Protein AF-A0A8T6Q1E5-F1 (afdb_monomer_lite)

InterPro domains:
  IPR036095 PTS system IIB component-like superfamily [SSF52794] (2-72)

Radius of gyration: 11.74 Å; chains: 1; bounding box: 28×26×26 Å

Organism: Escherichia coli (NCBI:txid56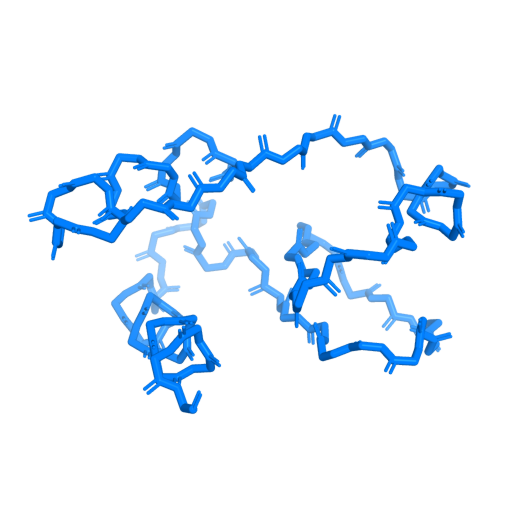2)

Structure (mmCIF, N/CA/C/O backbone):
data_AF-A0A8T6Q1E5-F1
#
_entry.id   AF-A0A8T6Q1E5-F1
#
loop_
_atom_site.group_PDB
_atom_site.id
_atom_site.type_symbol
_atom_site.label_atom_id
_atom_site.label_alt_id
_atom_site.label_comp_id
_atom_site.label_asym_id
_atom_site.label_entity_id
_atom_site.label_seq_id
_atom_site.pdbx_PDB_ins_code
_atom_site.Cartn_x
_atom_site.Cartn_y
_atom_site.Cartn_z
_atom_site.occupancy
_atom_site.B_iso_or_equiv
_atom_site.auth_seq_id
_atom_site.auth_comp_id
_atom_site.auth_asym_id
_atom_site.auth_atom_id
_atom_site.pdbx_PDB_model_num
ATOM 1 N N . ILE A 1 1 ? 7.829 1.871 7.866 1.00 82.12 1 ILE A N 1
ATOM 2 C CA . ILE A 1 1 ? 6.713 1.886 6.886 1.00 82.12 1 ILE A CA 1
ATOM 3 C C . ILE A 1 1 ? 5.917 0.591 6.990 1.00 82.12 1 ILE A C 1
ATOM 5 O O . ILE A 1 1 ? 4.768 0.676 7.392 1.00 82.12 1 ILE A O 1
ATOM 9 N N . ALA A 1 2 ? 6.532 -0.573 6.732 1.00 85.88 2 ALA A N 1
ATOM 10 C CA . ALA A 1 2 ? 5.864 -1.881 6.783 1.00 85.88 2 ALA A CA 1
ATOM 11 C C . ALA A 1 2 ? 5.061 -2.118 8.075 1.00 85.88 2 ALA A C 1
ATOM 13 O O . ALA A 1 2 ? 3.875 -2.393 7.992 1.00 85.88 2 ALA A O 1
ATOM 14 N N . HIS A 1 3 ? 5.663 -1.894 9.249 1.00 85.50 3 HIS A N 1
ATOM 15 C CA . HIS A 1 3 ? 4.976 -2.079 10.534 1.00 85.50 3 HIS A CA 1
ATOM 16 C C . HIS A 1 3 ? 3.711 -1.215 10.685 1.00 85.50 3 HIS A C 1
ATOM 18 O O . HIS A 1 3 ? 2.631 -1.755 10.876 1.00 85.50 3 HIS A O 1
ATOM 24 N N . LYS A 1 4 ? 3.814 0.110 10.481 1.00 86.44 4 LYS A N 1
ATOM 25 C CA . LYS A 1 4 ? 2.653 1.024 10.520 1.00 86.44 4 LYS A CA 1
ATOM 26 C C . LYS A 1 4 ? 1.545 0.613 9.551 1.00 86.44 4 LYS A C 1
ATOM 28 O O . LYS A 1 4 ? 0.367 0.799 9.837 1.00 86.44 4 LYS A O 1
ATOM 33 N N . LEU A 1 5 ? 1.930 0.114 8.376 1.00 86.50 5 LEU A N 1
ATOM 34 C CA . LEU A 1 5 ? 0.972 -0.336 7.379 1.00 86.50 5 LEU A CA 1
ATOM 35 C C . LEU A 1 5 ? 0.285 -1.630 7.819 1.00 86.50 5 LEU A C 1
ATOM 37 O O . LEU A 1 5 ? -0.929 -1.742 7.701 1.00 86.50 5 LEU A O 1
ATOM 41 N N . GLN A 1 6 ? 1.053 -2.576 8.353 1.00 88.31 6 GLN A N 1
ATOM 42 C CA . GLN A 1 6 ? 0.547 -3.834 8.883 1.00 88.31 6 GLN A CA 1
ATOM 43 C C . GLN A 1 6 ? -0.427 -3.608 10.042 1.00 88.31 6 GLN A C 1
ATOM 45 O O . GLN A 1 6 ? -1.492 -4.220 10.059 1.00 88.31 6 GLN A O 1
ATOM 50 N N . GLU A 1 7 ? -0.098 -2.707 10.972 1.00 89.31 7 GLU A N 1
ATOM 51 C CA . GLU A 1 7 ? -1.000 -2.310 12.057 1.00 89.31 7 GLU A CA 1
ATOM 52 C C . GLU A 1 7 ? -2.303 -1.740 11.497 1.00 89.31 7 GLU A C 1
ATOM 54 O O . GLU A 1 7 ? -3.370 -2.248 11.819 1.00 89.31 7 GLU A O 1
ATOM 59 N N . PHE A 1 8 ? -2.221 -0.779 10.570 1.00 88.25 8 PHE A N 1
ATOM 60 C CA . PHE A 1 8 ? -3.405 -0.205 9.930 1.00 88.25 8 PHE A CA 1
ATOM 61 C C . PHE A 1 8 ? -4.275 -1.262 9.234 1.00 88.25 8 PHE A C 1
ATOM 63 O O . PHE A 1 8 ? -5.490 -1.270 9.402 1.00 88.25 8 PHE A O 1
ATOM 70 N N . LEU A 1 9 ? -3.671 -2.167 8.461 1.00 87.94 9 LEU A N 1
ATOM 71 C CA . LEU A 1 9 ? -4.396 -3.236 7.768 1.00 87.94 9 LEU A CA 1
ATOM 72 C C . LEU A 1 9 ? -5.069 -4.181 8.772 1.00 87.94 9 LEU A C 1
ATOM 74 O O . LEU A 1 9 ? -6.235 -4.529 8.596 1.00 87.94 9 LEU A O 1
ATOM 78 N N . THR A 1 10 ? -4.377 -4.511 9.863 1.00 89.44 10 THR A N 1
ATOM 79 C CA . THR A 1 10 ? -4.905 -5.349 10.947 1.00 89.44 10 THR A CA 1
ATOM 80 C C . THR A 1 10 ? -6.069 -4.668 11.670 1.00 89.44 10 THR A C 1
ATOM 82 O O . THR A 1 10 ? -7.102 -5.301 11.876 1.00 89.44 10 THR A O 1
ATOM 85 N N . GLU A 1 11 ? -5.957 -3.376 11.994 1.00 89.81 11 GLU A N 1
ATOM 86 C CA . GLU A 1 11 ? -7.043 -2.582 12.592 1.00 89.81 11 GLU A CA 1
ATOM 87 C C . GLU A 1 11 ? -8.272 -2.499 11.680 1.00 89.81 11 GLU A C 1
ATOM 89 O O . GLU A 1 11 ? -9.407 -2.473 12.152 1.00 89.81 11 GLU A O 1
ATOM 94 N N . GLN A 1 12 ? -8.061 -2.492 10.363 1.00 86.88 12 GLN A N 1
ATOM 95 C CA . GLN A 1 12 ? -9.136 -2.527 9.373 1.00 86.88 12 GLN A CA 1
ATOM 96 C C . GLN A 1 12 ? -9.723 -3.933 9.159 1.00 86.88 12 GLN A C 1
ATOM 98 O O . GLN A 1 12 ? -10.683 -4.072 8.401 1.00 86.88 12 GLN A O 1
ATOM 103 N N . GLY A 1 13 ? -9.169 -4.971 9.794 1.00 87.56 13 GLY A N 1
ATOM 104 C CA . GLY A 1 13 ? -9.576 -6.364 9.599 1.00 87.56 13 GLY A CA 1
ATOM 105 C C . GLY A 1 13 ? -9.146 -6.954 8.251 1.00 87.56 13 GLY A C 1
ATOM 106 O O . GLY A 1 13 ? -9.713 -7.949 7.805 1.00 87.56 13 GLY A O 1
ATOM 107 N N . ILE A 1 14 ? -8.160 -6.348 7.585 1.00 87.38 14 ILE A N 1
ATOM 108 C CA . ILE A 1 14 ? -7.648 -6.777 6.282 1.00 87.38 14 ILE A CA 1
ATOM 109 C C . ILE A 1 14 ? -6.489 -7.747 6.514 1.00 87.38 14 ILE A C 1
ATOM 111 O O . ILE A 1 14 ? -5.435 -7.374 7.029 1.00 87.38 14 ILE A O 1
ATOM 115 N N . SER A 1 15 ? -6.673 -9.005 6.107 1.00 83.31 15 SER A N 1
ATOM 116 C CA . SER A 1 15 ? -5.606 -10.011 6.124 1.00 83.31 15 SER A CA 1
ATOM 117 C C . SER A 1 15 ? -4.631 -9.764 4.977 1.00 83.31 15 SER A C 1
ATOM 119 O O . SER A 1 15 ? -4.784 -10.305 3.887 1.00 83.31 15 SER A O 1
ATOM 121 N N . ALA A 1 16 ? -3.631 -8.926 5.232 1.00 84.88 16 ALA A N 1
ATOM 122 C CA . ALA A 1 16 ? -2.577 -8.597 4.284 1.00 84.88 16 ALA A CA 1
ATOM 123 C C . ALA A 1 16 ? -1.205 -9.006 4.830 1.00 84.88 16 ALA A C 1
ATOM 125 O O . ALA A 1 16 ? -0.920 -8.872 6.022 1.00 84.88 16 ALA A O 1
ATOM 126 N N . THR A 1 17 ? -0.334 -9.474 3.936 1.00 85.38 17 THR A N 1
ATOM 127 C CA . THR A 1 17 ? 1.053 -9.813 4.269 1.00 85.38 17 THR A CA 1
ATOM 128 C C . THR A 1 17 ? 1.960 -8.676 3.829 1.00 85.38 17 THR A C 1
ATOM 130 O O . THR A 1 17 ? 1.995 -8.321 2.656 1.00 85.38 17 THR A O 1
ATOM 133 N N . THR A 1 18 ? 2.714 -8.101 4.761 1.00 87.94 18 THR A N 1
ATOM 134 C CA . THR A 1 18 ? 3.696 -7.058 4.446 1.00 87.94 18 THR A CA 1
ATOM 135 C C . THR A 1 18 ? 5.098 -7.652 4.419 1.00 87.94 18 THR A C 1
ATOM 137 O O . THR A 1 18 ? 5.547 -8.197 5.427 1.00 87.94 18 THR A O 1
ATOM 140 N N . ALA A 1 19 ? 5.815 -7.495 3.306 1.00 87.69 19 ALA A N 1
ATOM 141 C CA . ALA A 1 19 ? 7.229 -7.845 3.196 1.00 87.69 19 ALA A CA 1
ATOM 142 C C . ALA A 1 19 ? 8.087 -6.575 3.119 1.00 87.69 19 ALA A C 1
ATOM 144 O O . ALA A 1 19 ? 7.759 -5.629 2.402 1.00 87.69 19 ALA A O 1
ATOM 145 N N . GLN A 1 20 ? 9.197 -6.548 3.858 1.00 87.50 20 GLN A N 1
ATOM 146 C CA . GLN A 1 20 ? 10.178 -5.467 3.793 1.00 87.50 20 GLN A CA 1
ATOM 147 C C . GLN A 1 20 ? 11.456 -5.989 3.140 1.00 87.50 20 GLN A C 1
ATOM 149 O O . GLN A 1 20 ? 12.045 -6.953 3.616 1.00 87.50 20 GLN A O 1
ATOM 154 N N . CYS A 1 21 ? 11.897 -5.319 2.080 1.00 88.81 21 CYS A N 1
ATOM 155 C CA . CYS A 1 21 ? 13.129 -5.634 1.364 1.00 88.81 21 CYS A CA 1
ATOM 156 C C . CYS A 1 21 ? 13.846 -4.349 0.925 1.00 88.81 21 CYS A C 1
ATOM 158 O O . CYS A 1 21 ? 13.296 -3.244 1.037 1.00 88.81 21 CYS A O 1
ATOM 160 N N . CYS A 1 22 ? 15.088 -4.476 0.453 1.00 87.62 22 CYS A N 1
ATOM 161 C CA . CYS A 1 22 ? 15.813 -3.347 -0.119 1.00 87.62 22 CYS A CA 1
ATOM 162 C C . CYS A 1 22 ? 15.288 -3.000 -1.517 1.00 87.62 22 CYS A C 1
ATOM 164 O O . CYS A 1 22 ? 14.765 -3.848 -2.233 1.00 87.62 22 CYS A O 1
ATOM 166 N N . LEU A 1 23 ? 15.508 -1.756 -1.954 1.00 84.50 23 LEU A N 1
ATOM 167 C CA . LEU A 1 23 ? 15.042 -1.256 -3.257 1.00 84.50 23 LEU A CA 1
ATOM 168 C C . LEU A 1 23 ? 15.553 -2.111 -4.435 1.00 84.50 23 LEU A C 1
ATOM 170 O O . LEU A 1 23 ? 14.843 -2.333 -5.411 1.00 84.50 23 LEU A O 1
ATOM 174 N N . ASN A 1 24 ? 16.762 -2.654 -4.292 1.00 85.88 24 ASN A N 1
ATOM 175 C CA . ASN A 1 24 ? 17.396 -3.532 -5.273 1.00 85.88 24 ASN A CA 1
ATOM 176 C C . ASN A 1 24 ? 16.787 -4.948 -5.321 1.00 85.88 24 ASN A C 1
ATOM 178 O O . ASN A 1 24 ? 16.957 -5.659 -6.304 1.00 85.88 24 ASN A O 1
ATOM 182 N N . GLU A 1 25 ? 16.087 -5.357 -4.264 1.00 88.19 25 GLU A N 1
ATOM 183 C CA . GLU A 1 25 ? 15.451 -6.670 -4.127 1.00 88.19 25 GLU A CA 1
ATOM 184 C C 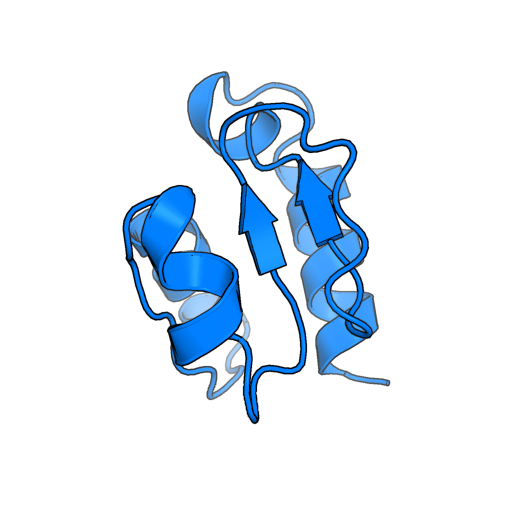. GLU A 1 25 ? 13.958 -6.635 -4.470 1.00 88.19 25 GLU A C 1
ATOM 186 O O . GLU A 1 25 ? 13.354 -7.693 -4.645 1.00 88.19 25 GLU A O 1
ATOM 191 N N . ILE A 1 26 ? 13.369 -5.441 -4.614 1.00 87.44 26 ILE A N 1
ATOM 192 C CA . ILE A 1 26 ? 11.988 -5.259 -5.072 1.00 87.44 26 ILE A CA 1
ATOM 193 C C . ILE A 1 26 ? 11.686 -6.097 -6.319 1.00 87.44 26 ILE A C 1
ATOM 195 O O . ILE A 1 26 ? 10.732 -6.855 -6.247 1.00 87.44 26 ILE A O 1
ATOM 199 N N . PRO A 1 27 ? 12.461 -6.067 -7.423 1.00 86.56 27 PRO A N 1
ATOM 200 C CA . PRO A 1 27 ? 12.106 -6.836 -8.621 1.00 86.56 27 PRO A CA 1
ATOM 201 C C . PRO A 1 27 ? 12.101 -8.361 -8.407 1.00 86.56 27 PRO A C 1
ATOM 203 O O . PRO A 1 27 ? 11.446 -9.077 -9.156 1.00 86.56 27 PRO A O 1
ATOM 206 N N . LEU A 1 28 ? 12.808 -8.867 -7.389 1.00 86.25 28 LEU A N 1
ATOM 207 C CA . LEU A 1 28 ? 12.766 -10.282 -7.006 1.00 86.25 28 LEU A CA 1
ATOM 208 C C . LEU A 1 28 ? 11.587 -10.606 -6.078 1.00 86.25 28 LEU A C 1
ATOM 210 O O . LEU A 1 28 ? 11.049 -11.706 -6.142 1.00 86.25 28 LEU A O 1
ATOM 214 N N . ASN A 1 29 ? 11.191 -9.664 -5.219 1.00 8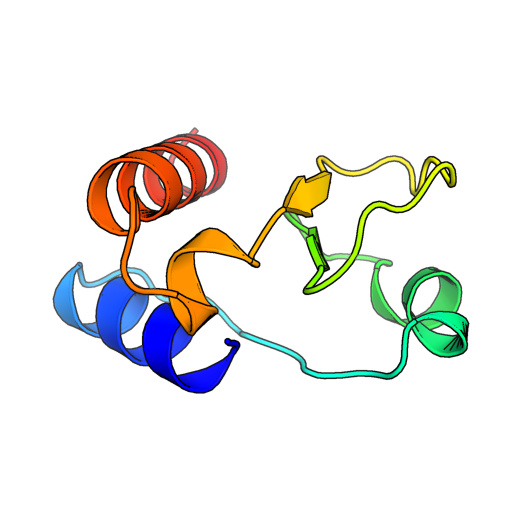7.25 29 ASN A N 1
ATOM 215 C CA . ASN A 1 29 ? 10.175 -9.866 -4.181 1.00 87.25 29 ASN A CA 1
ATOM 216 C C . ASN A 1 29 ? 8.786 -9.328 -4.557 1.00 87.25 29 ASN A C 1
ATOM 218 O O . ASN A 1 29 ? 7.808 -9.650 -3.894 1.00 87.25 29 ASN A O 1
ATOM 222 N N . CYS A 1 30 ? 8.677 -8.503 -5.600 1.00 86.00 30 CYS A N 1
ATOM 223 C CA . CYS A 1 30 ? 7.409 -7.952 -6.076 1.00 86.00 30 CYS A CA 1
ATOM 224 C C . CYS A 1 30 ? 6.564 -8.997 -6.809 1.00 86.00 30 CYS A C 1
A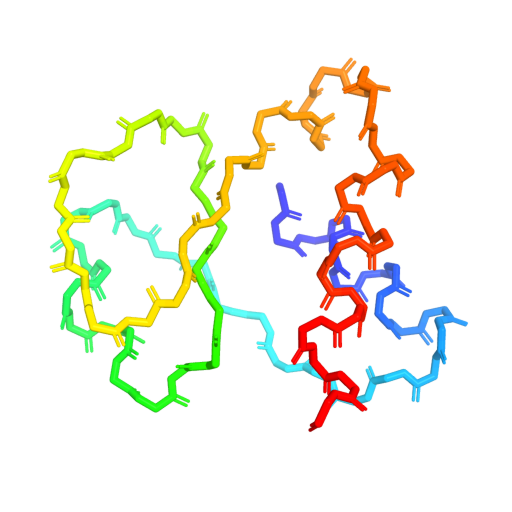TOM 226 O O . CYS A 1 30 ? 5.397 -8.752 -7.102 1.00 86.00 30 CYS A O 1
ATOM 228 N N . ASN A 1 31 ? 7.144 -10.156 -7.125 1.00 83.50 31 ASN A N 1
ATOM 229 C CA . ASN A 1 31 ? 6.440 -11.232 -7.795 1.00 83.50 31 ASN A CA 1
ATOM 230 C C . ASN A 1 31 ? 5.365 -11.814 -6.861 1.00 83.50 31 ASN A C 1
ATOM 232 O O . ASN A 1 31 ? 5.686 -12.359 -5.808 1.00 83.50 31 ASN A O 1
ATOM 236 N N . GLY A 1 32 ? 4.093 -11.667 -7.240 1.00 84.25 32 GLY A N 1
ATOM 237 C CA . GLY A 1 32 ? 2.952 -12.097 -6.425 1.00 84.25 32 GLY A CA 1
ATOM 238 C C . GLY A 1 32 ? 2.512 -11.098 -5.349 1.00 84.25 32 GLY A C 1
ATOM 239 O O . GLY A 1 32 ? 1.715 -11.465 -4.494 1.00 84.25 32 GLY A O 1
ATOM 240 N N . MET A 1 33 ? 3.020 -9.862 -5.378 1.00 87.81 33 MET A N 1
ATOM 241 C CA . MET A 1 33 ? 2.520 -8.766 -4.542 1.00 87.81 33 MET A CA 1
ATOM 242 C C . MET A 1 33 ? 1.490 -7.940 -5.315 1.00 87.81 33 MET A C 1
ATOM 244 O O . MET A 1 33 ? 1.660 -7.704 -6.507 1.00 87.81 33 MET A O 1
ATOM 248 N N . ASP A 1 34 ? 0.470 -7.433 -4.629 1.00 89.19 34 ASP A N 1
ATOM 249 C CA . ASP A 1 34 ? -0.547 -6.566 -5.244 1.00 89.19 34 ASP A CA 1
ATOM 250 C C . ASP A 1 34 ? -0.144 -5.084 -5.239 1.00 89.19 34 ASP A C 1
ATOM 252 O O . ASP A 1 34 ? -0.650 -4.282 -6.022 1.00 89.19 34 ASP A O 1
ATOM 256 N N . LEU A 1 35 ? 0.775 -4.702 -4.346 1.00 89.25 35 LEU A N 1
ATOM 257 C CA . LEU A 1 35 ? 1.166 -3.314 -4.128 1.00 89.25 35 LEU A CA 1
ATOM 258 C C . LEU A 1 35 ? 2.609 -3.201 -3.627 1.00 89.25 35 LEU A C 1
ATOM 260 O O . LEU A 1 35 ? 3.041 -3.942 -2.745 1.00 89.25 35 LEU A O 1
ATOM 264 N N . ILE A 1 36 ? 3.322 -2.184 -4.113 1.00 90.00 36 ILE A N 1
ATOM 265 C CA . ILE A 1 36 ? 4.641 -1.795 -3.603 1.00 90.00 36 ILE A CA 1
ATOM 266 C C . ILE A 1 36 ? 4.525 -0.455 -2.891 1.00 90.00 36 ILE A C 1
ATOM 268 O O . ILE A 1 36 ? 3.979 0.504 -3.431 1.00 90.00 36 ILE A O 1
ATOM 272 N N . VAL A 1 37 ? 5.102 -0.356 -1.694 1.00 88.81 37 VAL A N 1
ATOM 273 C CA . VAL A 1 37 ? 5.213 0.912 -0.967 1.00 88.81 37 VAL A CA 1
ATOM 274 C C . VAL A 1 37 ? 6.682 1.234 -0.732 1.00 88.81 37 VAL A C 1
ATOM 276 O O . VAL A 1 37 ? 7.363 0.559 0.039 1.00 88.81 37 VAL A O 1
ATOM 279 N N . THR A 1 38 ? 7.180 2.292 -1.369 1.00 89.19 38 THR A N 1
ATOM 280 C CA . THR A 1 38 ? 8.590 2.691 -1.279 1.00 89.19 38 THR A CA 1
ATOM 281 C C . THR A 1 38 ? 8.765 3.944 -0.430 1.00 89.19 38 THR A C 1
ATOM 283 O O . THR A 1 38 ? 7.978 4.884 -0.484 1.00 89.19 38 THR A O 1
ATOM 286 N N . SER A 1 39 ? 9.844 4.009 0.350 1.00 86.25 39 SER A N 1
ATOM 287 C CA . SER A 1 39 ? 10.184 5.223 1.110 1.00 86.25 39 SER A CA 1
ATOM 288 C C . SER A 1 39 ? 10.701 6.370 0.229 1.00 86.25 39 SER A C 1
ATOM 290 O O . SER A 1 39 ? 10.847 7.496 0.699 1.00 86.25 39 SER A O 1
ATOM 292 N N . MET A 1 40 ? 11.051 6.074 -1.020 1.00 83.25 40 MET A N 1
ATOM 293 C CA . MET A 1 40 ? 11.750 6.961 -1.948 1.00 83.25 40 MET A CA 1
ATOM 294 C C . MET A 1 40 ? 11.057 6.888 -3.306 1.00 83.25 40 MET A C 1
ATOM 296 O O . MET A 1 40 ? 10.468 5.860 -3.638 1.00 83.25 40 MET A O 1
ATOM 300 N N . ARG A 1 41 ? 11.113 7.955 -4.110 1.00 78.81 41 ARG A N 1
ATOM 301 C CA . ARG A 1 41 ? 10.593 7.883 -5.483 1.00 78.81 41 ARG A CA 1
ATOM 302 C C . ARG A 1 41 ? 11.420 6.887 -6.292 1.00 78.81 41 ARG A C 1
ATOM 304 O O . ARG A 1 41 ? 12.640 7.008 -6.348 1.00 78.81 41 ARG A O 1
ATOM 311 N N . THR A 1 42 ? 10.742 5.931 -6.915 1.00 77.25 42 THR A N 1
ATOM 312 C CA . THR A 1 42 ? 11.336 4.983 -7.856 1.00 77.25 42 THR A CA 1
ATOM 313 C C . THR A 1 42 ? 10.832 5.317 -9.250 1.00 77.25 42 THR A C 1
ATOM 315 O O . THR A 1 42 ? 9.651 5.593 -9.433 1.00 77.25 42 THR A O 1
ATOM 318 N N . ASN A 1 43 ? 11.728 5.305 -10.232 1.00 74.88 43 ASN A N 1
ATOM 319 C CA . ASN A 1 43 ? 11.371 5.457 -11.646 1.00 74.88 43 ASN A CA 1
ATOM 320 C C . ASN A 1 43 ? 11.206 4.105 -12.355 1.00 74.88 43 ASN A C 1
ATOM 322 O O . ASN A 1 43 ? 10.954 4.067 -13.555 1.00 74.88 43 ASN A O 1
ATOM 326 N N . SER A 1 44 ? 11.393 3.012 -11.619 1.00 80.25 44 SER A N 1
ATOM 327 C CA . SER A 1 44 ? 11.211 1.655 -12.112 1.00 80.25 44 SER A CA 1
ATOM 328 C C . SER A 1 44 ? 9.736 1.288 -12.094 1.00 80.25 44 SER A C 1
ATOM 330 O O . SER A 1 44 ? 9.067 1.470 -11.076 1.00 80.25 44 SER A O 1
ATOM 332 N N . ASP A 1 45 ? 9.269 0.755 -13.216 1.00 81.25 45 ASP A N 1
ATOM 333 C CA . ASP A 1 45 ? 7.991 0.067 -13.302 1.00 81.25 45 ASP A CA 1
ATOM 334 C C . ASP A 1 45 ? 8.211 -1.411 -12.966 1.00 81.25 45 ASP A C 1
ATOM 336 O O . ASP A 1 45 ? 9.079 -2.067 -13.547 1.00 81.25 45 ASP A O 1
ATOM 340 N N . TYR A 1 46 ? 7.466 -1.911 -11.984 1.00 83.69 46 TYR A N 1
ATOM 341 C CA . TYR A 1 46 ? 7.551 -3.298 -11.523 1.00 83.69 46 TYR A CA 1
ATOM 342 C C . TYR A 1 46 ? 6.358 -4.139 -12.007 1.00 83.69 46 TYR A C 1
ATOM 344 O O . TYR A 1 46 ? 6.190 -5.271 -11.562 1.00 83.69 46 TYR A O 1
ATOM 352 N N . GLY A 1 47 ? 5.503 -3.587 -12.877 1.00 84.50 47 GLY A N 1
ATOM 353 C CA . GLY A 1 47 ? 4.260 -4.215 -13.333 1.00 84.50 47 GLY A CA 1
ATOM 354 C C . GLY A 1 47 ? 3.115 -4.214 -12.314 1.00 84.50 47 GLY A C 1
ATOM 355 O O . GLY A 1 47 ? 2.000 -4.591 -12.665 1.00 84.50 47 GLY A O 1
ATOM 356 N N . ILE A 1 48 ? 3.363 -3.772 -11.078 1.00 89.06 48 ILE A N 1
ATOM 357 C CA . ILE A 1 48 ? 2.357 -3.628 -10.020 1.00 89.06 48 ILE A CA 1
ATOM 358 C C . ILE A 1 48 ? 2.356 -2.197 -9.475 1.00 89.06 48 ILE A C 1
ATOM 360 O O . ILE A 1 48 ? 3.391 -1.514 -9.503 1.00 89.06 48 ILE A O 1
ATOM 364 N N . PRO A 1 49 ? 1.205 -1.708 -8.989 1.00 88.31 49 PRO A N 1
ATOM 365 C CA . PRO A 1 49 ? 1.083 -0.335 -8.536 1.00 88.31 49 PRO A CA 1
ATOM 366 C C . PRO A 1 49 ? 2.072 -0.024 -7.410 1.00 88.31 49 PRO A C 1
ATOM 368 O O . PRO A 1 49 ? 2.193 -0.743 -6.417 1.00 88.31 49 PRO A O 1
ATOM 371 N N . THR A 1 50 ? 2.799 1.077 -7.589 1.00 88.31 50 THR A N 1
ATOM 372 C CA . THR A 1 50 ? 3.835 1.530 -6.661 1.00 88.31 50 THR A CA 1
ATOM 373 C C . THR A 1 50 ? 3.424 2.860 -6.042 1.00 88.31 50 THR A C 1
ATOM 375 O 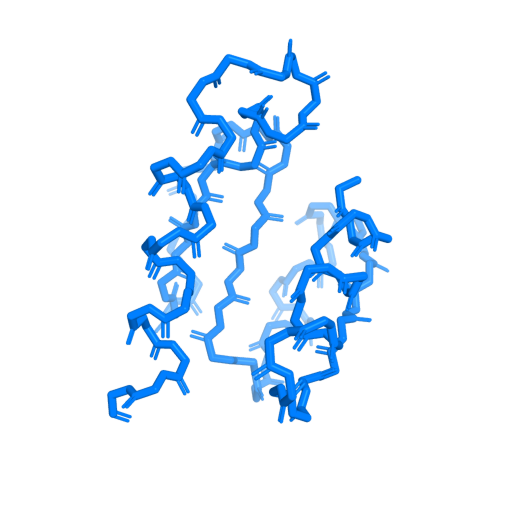O . THR A 1 50 ? 3.192 3.843 -6.744 1.00 88.31 50 THR A O 1
ATOM 378 N N . LEU A 1 51 ? 3.352 2.897 -4.714 1.00 88.38 51 LEU A N 1
ATOM 379 C CA . LEU A 1 51 ? 2.989 4.069 -3.929 1.00 88.38 51 LEU A CA 1
ATOM 380 C C . LEU A 1 51 ? 4.177 4.594 -3.130 1.00 88.38 51 LEU A C 1
ATOM 382 O O . LEU A 1 51 ? 5.030 3.849 -2.643 1.00 88.38 51 LEU A O 1
ATOM 386 N N . ASN A 1 52 ? 4.202 5.912 -2.943 1.00 87.44 52 ASN A N 1
ATOM 387 C CA . ASN A 1 52 ? 5.225 6.549 -2.135 1.00 87.44 52 ASN A CA 1
ATOM 388 C C . ASN A 1 52 ? 4.811 6.576 -0.656 1.00 87.44 52 ASN A C 1
ATOM 390 O O . ASN A 1 52 ? 3.961 7.354 -0.232 1.00 87.44 52 ASN A O 1
ATOM 394 N N . GLY A 1 53 ? 5.467 5.739 0.140 1.00 85.88 53 GLY A N 1
ATOM 395 C CA . GLY A 1 53 ? 5.300 5.627 1.583 1.00 85.88 53 GLY A CA 1
ATOM 396 C C . GLY A 1 53 ? 6.007 6.701 2.405 1.00 85.88 53 GLY A C 1
ATOM 397 O O . GLY A 1 53 ? 6.061 6.559 3.626 1.00 85.88 53 GLY A O 1
ATOM 398 N N . ALA A 1 54 ? 6.558 7.765 1.805 1.00 85.56 54 ALA A N 1
ATOM 399 C CA . ALA A 1 54 ? 7.176 8.838 2.589 1.00 85.56 54 ALA A CA 1
ATOM 400 C C . ALA A 1 54 ? 6.163 9.513 3.533 1.00 85.56 54 ALA A C 1
ATOM 402 O O . ALA A 1 54 ? 6.540 9.919 4.630 1.00 85.56 54 ALA A O 1
ATOM 403 N N . ALA A 1 55 ? 4.877 9.541 3.162 1.00 86.31 55 ALA A N 1
ATOM 404 C CA . ALA A 1 55 ? 3.785 10.015 4.017 1.00 86.31 55 ALA A CA 1
ATOM 405 C C . ALA A 1 55 ? 3.685 9.245 5.351 1.00 86.31 55 ALA A C 1
ATOM 407 O O . ALA A 1 55 ? 3.488 9.851 6.401 1.00 86.31 55 ALA A O 1
ATOM 408 N N . LEU A 1 56 ? 3.928 7.925 5.345 1.00 84.50 56 LEU A N 1
ATOM 409 C CA . LEU A 1 56 ? 3.953 7.093 6.562 1.00 84.50 56 LEU A CA 1
ATOM 410 C C . LEU A 1 56 ? 5.144 7.424 7.480 1.00 84.50 56 LEU A C 1
ATOM 412 O O . LEU A 1 56 ? 5.097 7.150 8.685 1.00 84.50 56 LEU A O 1
ATOM 416 N N . LEU A 1 57 ? 6.232 7.977 6.930 1.00 83.50 57 LEU A N 1
ATOM 417 C CA . LEU A 1 57 ? 7.403 8.401 7.703 1.00 83.50 57 LEU A CA 1
ATOM 418 C C . LEU A 1 57 ? 7.220 9.793 8.294 1.00 83.50 57 LEU A C 1
ATOM 420 O O . LEU A 1 57 ? 7.460 9.979 9.483 1.00 83.50 57 LEU A O 1
ATOM 424 N N . THR A 1 58 ? 6.794 10.753 7.474 1.00 83.75 58 THR A N 1
ATOM 425 C CA . THR A 1 58 ? 6.621 12.149 7.895 1.00 83.75 58 THR A CA 1
ATOM 426 C C . THR A 1 58 ? 5.349 12.358 8.715 1.00 83.75 58 THR A C 1
ATOM 428 O O . THR A 1 58 ? 5.246 13.354 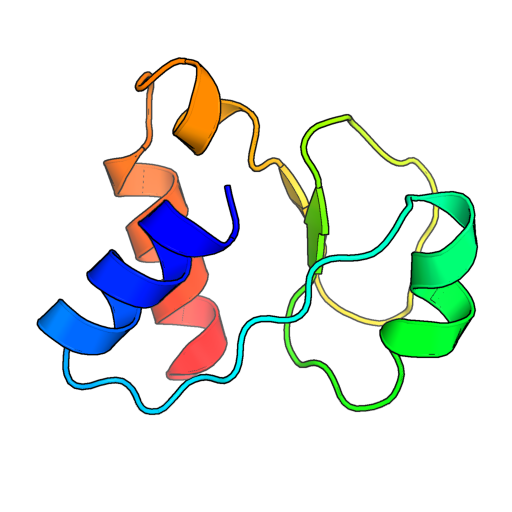9.423 1.00 83.75 58 THR A O 1
ATOM 431 N N . GLY A 1 59 ? 4.379 11.440 8.621 1.00 77.12 59 GLY A N 1
ATOM 432 C CA . GLY A 1 59 ? 3.049 11.579 9.218 1.00 77.12 59 GLY A CA 1
ATOM 433 C C . GLY A 1 59 ? 2.149 12.568 8.471 1.00 77.12 59 GLY A C 1
ATOM 434 O O . GLY A 1 59 ? 1.008 12.784 8.866 1.00 77.12 59 GLY A O 1
ATOM 435 N N . ILE A 1 60 ? 2.642 13.167 7.385 1.00 77.56 60 ILE A N 1
ATOM 436 C CA . ILE A 1 60 ? 1.906 14.133 6.572 1.00 77.56 60 ILE A CA 1
ATOM 437 C C . ILE A 1 60 ? 1.205 13.361 5.455 1.00 77.56 60 ILE A C 1
ATOM 439 O O . ILE A 1 60 ? 1.869 12.686 4.673 1.00 77.56 60 ILE A O 1
ATOM 443 N N . ASN A 1 61 ? -0.122 13.490 5.354 1.00 80.94 61 ASN A N 1
ATOM 444 C CA . ASN A 1 61 ? -0.972 12.740 4.411 1.00 80.94 61 ASN A CA 1
ATOM 445 C C . ASN A 1 61 ? -0.970 11.210 4.607 1.00 80.94 61 ASN A C 1
ATOM 447 O O . ASN A 1 61 ? -1.252 10.461 3.672 1.00 80.94 61 ASN A O 1
ATOM 451 N N . ASP A 1 62 ? -0.685 10.742 5.823 1.00 85.44 62 ASP A N 1
ATOM 452 C CA . ASP A 1 62 ? -0.743 9.322 6.187 1.00 85.44 62 ASP A CA 1
ATOM 453 C C . ASP A 1 62 ? -2.127 8.703 5.916 1.00 85.44 62 ASP A C 1
ATOM 455 O O . ASP A 1 62 ? -2.216 7.643 5.300 1.00 85.44 62 ASP A O 1
ATOM 459 N N . ASP A 1 63 ? -3.206 9.405 6.282 1.00 87.44 63 ASP A N 1
ATOM 460 C CA . ASP A 1 63 ? -4.585 8.942 6.070 1.00 87.44 63 ASP A CA 1
ATOM 461 C C . ASP A 1 63 ? -4.923 8.777 4.581 1.00 87.44 63 ASP A C 1
ATOM 463 O O . ASP A 1 63 ? -5.386 7.721 4.155 1.00 87.44 63 ASP A O 1
ATOM 467 N N . ALA A 1 64 ? -4.595 9.776 3.757 1.00 89.31 64 ALA A N 1
ATOM 468 C CA . ALA A 1 64 ? -4.847 9.730 2.317 1.00 89.31 64 ALA A CA 1
ATOM 469 C C . ALA A 1 64 ? -4.088 8.582 1.629 1.00 89.31 64 ALA A C 1
ATOM 471 O O . ALA A 1 64 ? -4.610 7.951 0.706 1.00 89.31 64 ALA A O 1
ATOM 472 N N . LEU A 1 65 ? -2.861 8.290 2.076 1.00 88.94 65 LEU A N 1
ATOM 473 C CA . LEU A 1 65 ? -2.099 7.144 1.587 1.00 88.94 65 LEU A CA 1
ATOM 474 C C . LEU A 1 65 ? -2.738 5.827 2.046 1.00 88.94 65 LEU A C 1
ATOM 476 O O . LEU A 1 65 ? -2.941 4.931 1.233 1.00 88.94 65 LEU A O 1
ATOM 480 N N . LYS A 1 66 ? -3.090 5.709 3.327 1.00 87.94 66 LYS A N 1
ATOM 481 C CA . LYS A 1 66 ? -3.765 4.532 3.889 1.00 87.94 66 LYS A CA 1
ATOM 482 C C . LYS A 1 66 ? -5.082 4.220 3.178 1.00 87.94 66 LYS A C 1
ATOM 484 O O . LYS A 1 66 ? -5.339 3.060 2.861 1.00 87.94 66 LYS A O 1
ATOM 489 N N . GLN A 1 67 ? -5.880 5.242 2.868 1.00 89.06 67 GLN A N 1
ATOM 490 C CA . GLN A 1 67 ? -7.110 5.093 2.091 1.00 89.06 67 GLN A CA 1
ATOM 491 C C . GLN A 1 67 ? -6.840 4.587 0.672 1.00 89.06 67 GLN A C 1
ATOM 493 O O . GLN A 1 67 ? -7.533 3.677 0.224 1.00 89.06 67 GLN A O 1
ATOM 498 N N . GLN A 1 68 ? -5.816 5.108 -0.015 1.00 89.50 68 GLN A N 1
ATOM 499 C CA . GLN A 1 68 ? -5.412 4.596 -1.331 1.00 89.50 68 GLN A CA 1
ATOM 500 C C . GLN A 1 68 ? -4.985 3.129 -1.272 1.00 89.50 68 GLN A C 1
ATOM 502 O O . GLN A 1 68 ? -5.406 2.339 -2.111 1.00 89.50 68 GLN A O 1
ATOM 507 N N . ILE A 1 69 ? -4.186 2.754 -0.271 1.00 88.69 69 ILE A N 1
ATOM 508 C CA . ILE A 1 69 ? -3.728 1.372 -0.090 1.00 88.69 69 ILE A CA 1
ATOM 509 C C . ILE A 1 69 ? -4.918 0.445 0.151 1.00 88.69 69 ILE A C 1
ATOM 511 O O . ILE A 1 69 ? -5.031 -0.595 -0.491 1.00 88.69 69 ILE A O 1
ATOM 515 N N . LYS A 1 70 ? -5.836 0.844 1.037 1.00 87.25 70 LYS A N 1
ATOM 516 C CA . LYS A 1 70 ? -7.064 0.095 1.299 1.00 87.25 70 LYS A CA 1
ATOM 517 C C . LYS A 1 70 ? -7.910 -0.046 0.036 1.00 87.25 70 LYS A C 1
ATOM 519 O O . LYS A 1 70 ? -8.374 -1.145 -0.240 1.00 87.25 70 LYS A O 1
ATOM 524 N N . ALA A 1 71 ? -8.098 1.033 -0.722 1.00 88.81 71 ALA A N 1
ATOM 525 C CA . ALA A 1 71 ? -8.847 0.995 -1.971 1.00 88.81 71 ALA A CA 1
ATOM 526 C C . ALA A 1 71 ? -8.232 -0.024 -2.938 1.00 88.81 71 ALA A C 1
ATOM 528 O O . ALA A 1 71 ? -8.946 -0.898 -3.405 1.00 88.81 71 ALA A O 1
ATOM 529 N N . LEU A 1 72 ? -6.913 0.011 -3.139 1.00 87.19 72 LEU A N 1
ATOM 530 C CA . LEU A 1 72 ? -6.222 -0.922 -4.031 1.00 87.19 72 LEU A CA 1
ATOM 531 C C . LEU A 1 72 ? -6.347 -2.390 -3.607 1.00 87.19 72 LEU A C 1
ATOM 533 O O . LEU A 1 72 ? -6.527 -3.251 -4.457 1.00 87.19 72 LEU A O 1
ATOM 537 N N . LEU A 1 73 ? -6.245 -2.671 -2.306 1.00 83.12 73 LEU A N 1
ATOM 538 C CA . LEU A 1 73 ? -6.294 -4.036 -1.766 1.00 83.12 73 LEU A CA 1
ATOM 539 C C . LEU A 1 73 ? -7.717 -4.603 -1.639 1.00 83.12 73 LEU A C 1
ATOM 541 O O . LEU A 1 73 ? -7.872 -5.797 -1.410 1.00 83.12 73 LEU A O 1
ATOM 545 N N . THR A 1 74 ? -8.747 -3.757 -1.727 1.00 79.19 74 THR A N 1
ATOM 546 C CA . THR A 1 74 ? -10.163 -4.161 -1.596 1.00 79.19 74 THR A CA 1
ATOM 547 C C . THR A 1 74 ? -10.905 -4.113 -2.940 1.00 79.19 74 THR A C 1
ATOM 549 O O . THR A 1 74 ? -12.128 -4.255 -2.962 1.00 79.19 74 THR A O 1
ATOM 552 N N . GLN A 1 75 ? -10.198 -3.848 -4.043 1.00 57.19 75 GLN A N 1
ATOM 553 C CA . GLN A 1 75 ? -10.767 -3.828 -5.394 1.00 57.19 75 GLN A CA 1
ATOM 554 C C . GLN A 1 75 ? -10.898 -5.216 -6.020 1.00 57.19 75 GLN A C 1
ATOM 556 O O . GLN A 1 75 ? -10.155 -6.136 -5.618 1.00 57.19 75 GLN A O 1
#

Foldseek 3Di:
DQVVLVVLCVVVVHPDDGDDDDPVCCLVPVVPPQEAEDCDDDPDDSVHHYHHCVCVVVVPCPVVRSVVVVVSSVD

pLDDT: mean 85.52, std 4.69, range [57.19, 90.0]

Secondary structure (DSSP, 8-state):
-HHHHHHHHHHTT---------TTTHHHH-TT-S-EEESS------SS-EEETHHHHH-TTHHHHHHHHHHHHT-

Sequence (75 aa):
IAHKLQEFLTEQGISATTAQCCLNEIPLNCNGMDLIVTSMRTNSDYGIPTLNGAALLTGINDDALKQQIKALLTQ